Protein AF-A0A2V8VR71-F1 (afdb_monomer_lite)

Radius of gyration: 12.16 Å; chains: 1; bounding box: 34×18×28 Å

Foldseek 3Di:
DWAFPDDDPFWTKIKDLDFDDAQDWDWDADPVVRDTFIWGFNDWADDDDSIIITITTTPDDPDDDDDDD

pLDDT: mean 80.45, std 14.83, range [38.22, 93.62]

Structure (mmCIF, N/CA/C/O backbone):
data_AF-A0A2V8VR71-F1
#
_entry.id   AF-A0A2V8VR71-F1
#
loop_
_atom_site.group_PDB
_atom_site.id
_atom_site.type_symbol
_atom_site.label_atom_id
_atom_site.label_alt_id
_atom_site.label_comp_id
_atom_site.label_asym_id
_atom_site.label_entity_id
_atom_site.label_seq_id
_atom_site.pdbx_PDB_ins_code
_atom_site.Cartn_x
_atom_site.Cartn_y
_atom_site.Cartn_z
_atom_site.occupancy
_atom_site.B_iso_or_equiv
_atom_site.auth_seq_id
_atom_site.auth_comp_id
_atom_site.auth_asym_id
_atom_site.auth_atom_id
_atom_site.pdbx_PDB_model_num
ATOM 1 N N . MET A 1 1 ? 4.697 6.425 7.496 1.00 72.75 1 MET A N 1
ATOM 2 C CA . MET A 1 1 ? 5.577 5.236 7.509 1.00 72.75 1 MET A CA 1
ATOM 3 C C . MET A 1 1 ? 4.761 4.033 7.042 1.00 72.75 1 MET A C 1
ATOM 5 O O . MET A 1 1 ? 3.558 4.000 7.293 1.00 72.75 1 MET A O 1
ATOM 9 N N . ALA A 1 2 ? 5.364 3.090 6.325 1.00 82.56 2 ALA A N 1
ATOM 10 C CA . ALA A 1 2 ? 4.725 1.829 5.955 1.00 82.56 2 ALA A CA 1
ATOM 11 C C . ALA A 1 2 ? 5.723 0.697 6.201 1.00 82.56 2 ALA A C 1
ATOM 13 O O . ALA A 1 2 ? 6.898 0.849 5.878 1.00 82.56 2 ALA A O 1
ATOM 14 N N . VAL A 1 3 ? 5.266 -0.401 6.798 1.00 85.31 3 VAL A N 1
ATOM 15 C CA . VAL A 1 3 ? 6.103 -1.561 7.122 1.00 85.31 3 VAL A CA 1
ATOM 16 C C . VAL A 1 3 ? 5.682 -2.712 6.228 1.00 85.31 3 VAL A C 1
ATOM 18 O O . VAL A 1 3 ? 4.510 -3.080 6.217 1.00 85.31 3 VAL A O 1
ATOM 21 N N . ALA A 1 4 ? 6.616 -3.274 5.465 1.00 85.06 4 ALA A N 1
ATOM 22 C CA . ALA A 1 4 ? 6.353 -4.482 4.695 1.00 85.06 4 ALA A CA 1
ATOM 23 C C . ALA A 1 4 ? 6.293 -5.687 5.643 1.00 85.06 4 ALA A C 1
ATOM 25 O O . ALA A 1 4 ? 7.256 -5.980 6.344 1.00 85.06 4 ALA A O 1
ATOM 26 N N . GLU A 1 5 ? 5.156 -6.377 5.673 1.00 84.06 5 GLU A N 1
ATOM 27 C CA . GLU A 1 5 ? 4.943 -7.555 6.522 1.00 84.06 5 GLU A CA 1
ATOM 28 C C . GLU A 1 5 ? 5.135 -8.869 5.760 1.00 84.06 5 GLU A C 1
ATOM 30 O O . GLU A 1 5 ? 5.457 -9.896 6.351 1.00 84.06 5 GLU A O 1
ATOM 35 N N . ASN A 1 6 ? 4.897 -8.863 4.447 1.00 81.44 6 ASN A N 1
ATOM 36 C CA . ASN A 1 6 ? 5.047 -10.042 3.602 1.00 81.44 6 ASN A CA 1
ATOM 37 C C . ASN A 1 6 ? 5.554 -9.615 2.226 1.00 81.44 6 ASN A C 1
ATOM 39 O O . ASN A 1 6 ? 4.936 -8.764 1.592 1.00 81.44 6 ASN A O 1
ATOM 43 N N . ILE A 1 7 ? 6.672 -10.185 1.782 1.00 79.75 7 ILE A N 1
ATOM 44 C CA . ILE A 1 7 ? 7.296 -9.877 0.495 1.00 79.75 7 ILE A CA 1
ATOM 45 C C . ILE A 1 7 ? 7.382 -11.178 -0.292 1.00 79.75 7 ILE A C 1
ATOM 47 O O . ILE A 1 7 ? 7.952 -12.165 0.172 1.00 79.75 7 ILE A O 1
ATOM 51 N N . SER A 1 8 ? 6.821 -11.173 -1.493 1.00 78.50 8 SER A N 1
ATOM 52 C CA . SER A 1 8 ? 6.896 -12.285 -2.432 1.00 78.50 8 SER A CA 1
ATOM 53 C C . SER A 1 8 ? 7.286 -11.776 -3.816 1.00 78.50 8 SE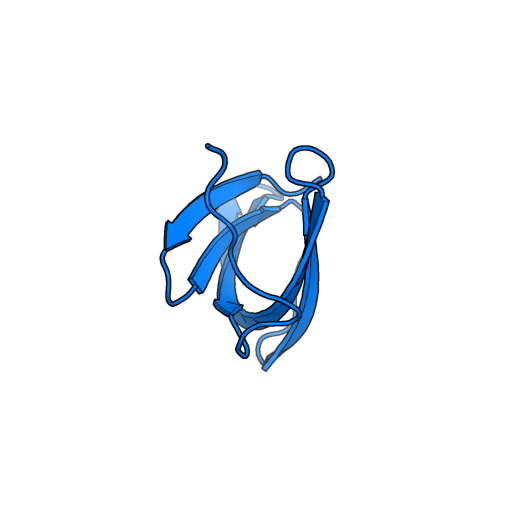R A C 1
ATOM 55 O O . SER A 1 8 ? 7.167 -10.588 -4.110 1.00 78.50 8 SER A O 1
ATOM 57 N N . ALA A 1 9 ? 7.670 -12.689 -4.708 1.00 71.81 9 ALA A N 1
ATOM 58 C CA . ALA A 1 9 ? 7.964 -12.346 -6.100 1.00 71.81 9 ALA A CA 1
ATOM 59 C C . ALA A 1 9 ? 6.758 -11.752 -6.860 1.00 71.81 9 ALA A C 1
ATOM 61 O O . ALA A 1 9 ? 6.940 -11.149 -7.910 1.00 71.81 9 ALA A O 1
ATOM 62 N N . ARG A 1 10 ? 5.528 -11.949 -6.360 1.00 77.50 10 ARG A N 1
ATOM 63 C CA . ARG A 1 10 ? 4.283 -11.517 -7.019 1.00 77.50 10 ARG A CA 1
ATOM 64 C C . ARG A 1 10 ? 3.654 -10.277 -6.378 1.00 77.50 10 ARG A C 1
ATOM 66 O O . ARG A 1 10 ? 2.811 -9.636 -6.991 1.00 77.50 10 ARG A O 1
ATOM 73 N N . GLY A 1 11 ? 4.042 -9.931 -5.154 1.00 84.75 11 GLY A N 1
ATOM 74 C CA . GLY A 1 11 ? 3.374 -8.877 -4.401 1.00 84.75 11 GLY A CA 1
ATOM 75 C C . GLY A 1 11 ? 3.908 -8.697 -2.988 1.00 84.75 11 GLY A C 1
ATOM 76 O O . GLY A 1 11 ? 4.662 -9.529 -2.476 1.00 84.75 11 GLY A O 1
ATOM 77 N N . ILE A 1 12 ? 3.492 -7.598 -2.367 1.00 89.31 12 ILE A N 1
ATOM 78 C CA . ILE A 1 12 ? 3.912 -7.155 -1.042 1.00 89.31 12 ILE A CA 1
ATOM 79 C C . ILE A 1 12 ? 2.674 -6.805 -0.216 1.00 89.31 12 ILE A C 1
ATOM 81 O O . ILE A 1 12 ? 1.772 -6.123 -0.694 1.00 89.31 12 ILE A O 1
ATOM 85 N N . ARG A 1 13 ? 2.637 -7.222 1.049 1.00 90.44 13 ARG A N 1
ATOM 86 C CA . ARG A 1 13 ? 1.688 -6.693 2.033 1.00 90.44 13 ARG A CA 1
ATOM 87 C C . ARG A 1 13 ? 2.383 -5.648 2.885 1.00 90.44 13 ARG A C 1
ATOM 89 O O . ARG A 1 13 ? 3.414 -5.947 3.486 1.00 90.44 13 ARG A O 1
ATOM 96 N N . VAL A 1 14 ? 1.800 -4.458 2.977 1.00 90.31 14 VAL A N 1
ATOM 97 C CA . VAL A 1 14 ? 2.301 -3.384 3.838 1.00 90.31 14 VAL A CA 1
ATOM 98 C C . VAL A 1 14 ? 1.274 -3.002 4.897 1.00 90.31 14 VAL A C 1
ATOM 100 O O . VAL A 1 14 ? 0.079 -2.9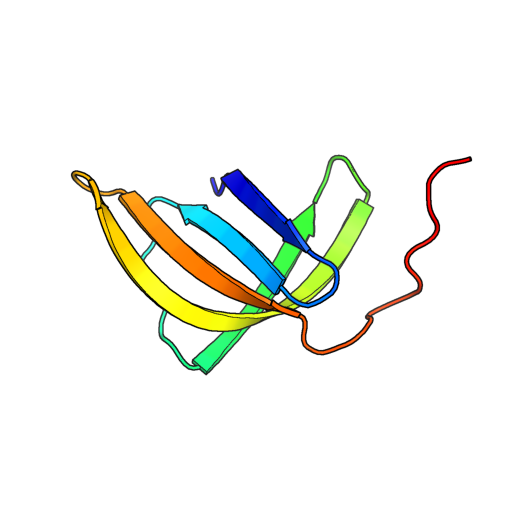26 4.619 1.00 90.31 14 VAL A O 1
ATOM 103 N N . ALA A 1 15 ? 1.744 -2.742 6.110 1.00 90.50 15 ALA A N 1
ATOM 104 C CA . ALA A 1 15 ? 0.981 -2.104 7.169 1.00 90.50 15 ALA A CA 1
ATOM 105 C C . ALA A 1 15 ? 1.271 -0.600 7.154 1.00 90.50 15 ALA A C 1
ATOM 107 O O . ALA A 1 15 ? 2.427 -0.176 7.208 1.00 90.50 15 ALA A O 1
ATOM 108 N N . THR A 1 16 ? 0.233 0.222 7.065 1.00 90.25 16 THR A N 1
ATOM 109 C CA . THR A 1 16 ? 0.359 1.681 7.008 1.00 90.25 16 THR A CA 1
ATOM 110 C C . THR A 1 16 ? -0.815 2.365 7.693 1.00 90.25 16 THR A C 1
ATOM 112 O O . THR A 1 16 ? -1.885 1.787 7.853 1.00 90.25 16 THR A O 1
ATOM 115 N N . GLU A 1 17 ? -0.618 3.605 8.123 1.00 91.62 17 GLU A N 1
ATOM 116 C CA . GLU A 1 17 ? -1.671 4.418 8.742 1.00 91.62 17 GLU A CA 1
ATOM 117 C C . GLU A 1 17 ? -2.509 5.176 7.700 1.00 91.62 17 GLU A C 1
ATOM 119 O O . GLU A 1 17 ? -3.565 5.720 8.018 1.00 91.62 17 GLU A O 1
ATOM 124 N N . HIS A 1 18 ? -2.061 5.184 6.439 1.00 87.75 18 HIS A N 1
ATOM 125 C CA . HIS A 1 18 ? -2.767 5.818 5.330 1.00 87.75 18 HIS A CA 1
ATOM 126 C C . HIS A 1 18 ? -3.770 4.875 4.664 1.00 87.75 18 HIS A C 1
ATOM 128 O O . HIS A 1 18 ? -3.528 3.682 4.496 1.00 87.75 18 HIS A O 1
ATOM 134 N N . VAL A 1 19 ? -4.895 5.439 4.231 1.00 88.44 19 VAL A N 1
ATOM 135 C CA . VAL A 1 19 ? -5.867 4.726 3.402 1.00 88.44 19 VAL A CA 1
ATOM 136 C C . VAL A 1 19 ? -5.442 4.835 1.947 1.00 88.44 19 VAL A C 1
ATOM 138 O O . VAL A 1 19 ? -5.148 5.928 1.468 1.00 88.44 19 VAL A O 1
ATOM 141 N N . TRP A 1 20 ? -5.450 3.704 1.247 1.00 90.12 20 TRP A N 1
ATOM 142 C CA . TRP A 1 20 ? -5.119 3.633 -0.169 1.00 90.12 20 TRP A CA 1
ATOM 143 C C . TRP A 1 20 ? -6.325 3.182 -0.981 1.00 90.12 20 TRP A C 1
ATOM 145 O O . TRP A 1 20 ? -7.053 2.268 -0.588 1.00 90.12 20 TRP A O 1
ATOM 155 N N . SER A 1 21 ? -6.518 3.815 -2.134 1.00 92.12 21 SER A N 1
ATOM 156 C CA . SER A 1 21 ? -7.566 3.434 -3.073 1.00 92.12 21 SER A CA 1
ATOM 157 C C . SER A 1 21 ? -7.171 2.166 -3.824 1.00 92.12 21 SER A C 1
ATOM 159 O O . SER A 1 21 ? -6.087 2.075 -4.402 1.00 92.12 21 SER A O 1
ATOM 161 N N . VAL A 1 22 ? -8.068 1.181 -3.835 1.00 93.06 22 VAL A N 1
ATOM 162 C CA . VAL A 1 22 ? -7.887 -0.046 -4.618 1.00 93.06 22 VAL A CA 1
ATOM 163 C C . VAL A 1 22 ? -7.820 0.302 -6.105 1.00 93.06 22 VAL A C 1
ATOM 165 O O . VAL A 1 22 ? -8.611 1.096 -6.609 1.00 93.06 22 VAL A O 1
ATOM 168 N N . GLY A 1 23 ? -6.859 -0.290 -6.806 1.00 91.25 23 GLY A N 1
ATOM 169 C CA . GLY A 1 23 ? -6.581 -0.053 -8.216 1.00 91.25 23 GLY A CA 1
ATOM 170 C C . GLY A 1 23 ? -5.570 1.060 -8.489 1.00 91.25 23 GLY A C 1
ATOM 171 O O . GLY A 1 23 ? -5.074 1.117 -9.613 1.00 91.25 23 GLY A O 1
ATOM 172 N N . SER A 1 24 ? -5.228 1.894 -7.500 1.00 91.19 24 SER A N 1
ATOM 173 C CA . SER A 1 24 ? -4.206 2.934 -7.650 1.00 91.19 24 SER A CA 1
ATOM 174 C C . SER A 1 24 ? -2.805 2.343 -7.811 1.00 91.19 24 SER A C 1
ATOM 176 O O . SER A 1 24 ? -2.478 1.322 -7.201 1.00 91.19 24 SER A O 1
ATOM 178 N N . ILE A 1 25 ? -1.978 3.012 -8.618 1.00 89.94 25 ILE A N 1
ATOM 179 C CA . ILE A 1 25 ? -0.551 2.713 -8.762 1.00 89.94 25 ILE A CA 1
ATOM 180 C C . ILE A 1 25 ? 0.222 3.505 -7.711 1.00 89.94 25 ILE A C 1
ATOM 182 O O . ILE A 1 25 ? -0.004 4.702 -7.530 1.00 89.94 25 ILE A O 1
ATOM 186 N N . VAL A 1 26 ? 1.115 2.821 -7.007 1.00 88.06 26 VAL A N 1
ATOM 187 C CA . VAL A 1 26 ? 1.963 3.378 -5.958 1.00 88.06 26 VAL A CA 1
ATOM 188 C C . VAL A 1 26 ? 3.417 3.047 -6.247 1.00 88.06 26 VAL A C 1
ATOM 190 O O . VAL A 1 26 ? 3.734 1.964 -6.739 1.00 88.06 26 VAL A O 1
ATOM 193 N N . LEU A 1 27 ? 4.309 3.974 -5.908 1.00 87.12 27 LEU A N 1
ATOM 194 C CA . LEU A 1 27 ? 5.744 3.747 -5.983 1.00 87.12 27 LEU A CA 1
ATOM 195 C C . LEU A 1 27 ? 6.237 3.227 -4.632 1.00 87.12 27 LEU A C 1
ATOM 197 O O . LEU A 1 27 ? 6.272 3.956 -3.640 1.00 87.12 27 LEU A O 1
ATOM 201 N N . LEU A 1 28 ? 6.638 1.963 -4.594 1.00 81.75 28 LEU A N 1
ATOM 202 C CA . LEU A 1 28 ? 7.377 1.392 -3.480 1.00 81.75 28 LEU 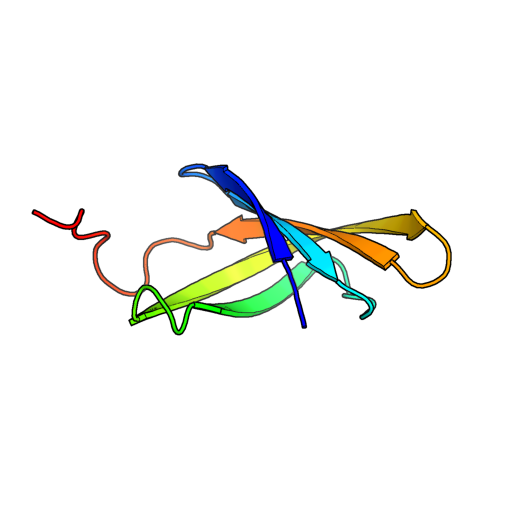A CA 1
ATOM 203 C C . LEU A 1 28 ? 8.816 1.871 -3.555 1.00 81.75 28 LEU A C 1
ATOM 205 O O . LEU A 1 28 ? 9.507 1.616 -4.535 1.00 81.75 28 LEU A O 1
ATOM 209 N N . THR A 1 29 ? 9.261 2.544 -2.501 1.00 82.62 29 THR A N 1
ATOM 210 C CA . THR A 1 29 ? 10.662 2.916 -2.322 1.00 82.62 29 THR A CA 1
ATOM 211 C C . THR A 1 29 ? 11.183 2.274 -1.046 1.00 82.62 29 THR A C 1
ATOM 213 O O . THR A 1 29 ? 10.618 2.497 0.023 1.00 82.62 29 THR A O 1
ATOM 216 N N . SER A 1 30 ? 12.250 1.485 -1.152 1.00 77.06 30 SER A N 1
ATOM 217 C CA . SER A 1 30 ? 12.989 0.965 -0.001 1.00 77.06 30 SER A CA 1
ATOM 218 C C . SER A 1 30 ? 14.336 1.681 0.078 1.00 77.06 30 SER A C 1
ATOM 220 O O . SER A 1 30 ? 15.206 1.395 -0.745 1.00 77.06 30 SER A O 1
ATOM 222 N N . PRO A 1 31 ? 14.534 2.601 1.041 1.00 76.81 31 PRO A N 1
ATOM 223 C CA . PRO A 1 31 ? 15.820 3.269 1.236 1.00 76.81 31 PRO A CA 1
ATOM 224 C C . PRO A 1 31 ? 16.938 2.286 1.593 1.00 76.81 31 PRO A C 1
ATOM 226 O O . PRO A 1 31 ? 18.069 2.462 1.160 1.00 76.81 31 PRO A O 1
ATOM 229 N N . GLU A 1 32 ? 16.608 1.238 2.352 1.00 75.56 32 GLU A N 1
ATOM 230 C CA . GLU A 1 32 ? 17.566 0.227 2.815 1.00 75.56 32 GLU A CA 1
ATOM 231 C C . GLU A 1 32 ? 18.104 -0.633 1.669 1.00 75.56 32 GLU A C 1
ATOM 233 O O . GLU A 1 32 ? 19.263 -1.037 1.688 1.00 75.56 32 GLU A O 1
ATOM 238 N N . LEU A 1 33 ? 17.271 -0.895 0.659 1.00 69.50 33 LEU A N 1
ATOM 239 C CA . LEU A 1 33 ? 17.627 -1.735 -0.486 1.00 69.50 33 LEU A CA 1
ATOM 240 C C . LEU A 1 33 ? 17.895 -0.927 -1.766 1.00 69.50 33 LEU A C 1
ATOM 242 O O . LEU A 1 33 ? 18.256 -1.507 -2.785 1.00 69.50 33 LEU A O 1
ATOM 246 N N . GLY A 1 34 ? 17.692 0.394 -1.743 1.00 75.62 34 GLY A N 1
ATOM 247 C CA . GLY A 1 34 ? 17.782 1.254 -2.929 1.00 75.62 34 GLY A CA 1
ATOM 248 C C . GLY A 1 34 ? 16.770 0.901 -4.027 1.00 75.62 34 GLY A C 1
ATOM 249 O O . GLY A 1 34 ? 17.023 1.149 -5.205 1.00 75.62 34 GLY A O 1
ATOM 250 N N . ILE A 1 35 ? 15.644 0.280 -3.663 1.00 70.94 35 ILE A N 1
ATOM 251 C CA . I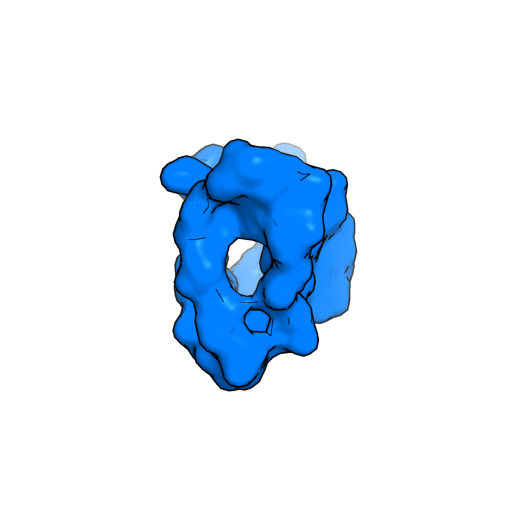LE A 1 35 ? 14.659 -0.240 -4.621 1.00 70.94 35 ILE A CA 1
ATOM 252 C C . ILE A 1 35 ? 13.579 0.804 -4.871 1.00 70.94 35 ILE A C 1
ATOM 254 O O . ILE A 1 35 ? 13.011 1.337 -3.918 1.00 70.94 35 ILE A O 1
ATOM 258 N N . HIS A 1 36 ? 13.236 1.004 -6.144 1.00 80.81 36 HIS A N 1
ATOM 259 C CA . HIS A 1 36 ? 12.050 1.732 -6.585 1.00 80.81 36 HIS A CA 1
ATOM 260 C C . HIS A 1 36 ? 11.232 0.835 -7.517 1.00 80.81 36 HIS A C 1
ATOM 262 O O . HIS A 1 36 ? 11.725 0.424 -8.563 1.00 80.81 36 HIS A O 1
ATOM 268 N N . SER A 1 37 ? 9.998 0.503 -7.143 1.00 78.94 37 SER A N 1
ATOM 269 C CA . SER A 1 37 ? 9.142 -0.392 -7.927 1.00 78.94 37 SER A CA 1
ATOM 270 C C . SER A 1 37 ? 7.699 0.090 -7.928 1.00 78.94 37 SER A C 1
ATOM 272 O O . SER A 1 37 ? 7.191 0.550 -6.907 1.00 78.94 37 SER A O 1
ATOM 274 N N . GLU A 1 38 ? 7.031 -0.008 -9.071 1.00 87.56 38 GLU A N 1
ATOM 275 C CA . GLU A 1 38 ? 5.610 0.298 -9.173 1.00 87.56 38 GLU A CA 1
ATOM 276 C C . GLU A 1 38 ? 4.778 -0.910 -8.748 1.00 87.56 38 GLU A C 1
ATOM 278 O O . GLU A 1 38 ? 4.994 -2.045 -9.182 1.00 87.56 38 GLU A O 1
ATOM 283 N N . ALA A 1 39 ? 3.792 -0.658 -7.896 1.00 88.81 39 ALA A N 1
ATOM 284 C CA . ALA A 1 39 ? 2.826 -1.660 -7.500 1.00 88.81 39 ALA A CA 1
ATOM 285 C C . ALA A 1 39 ? 1.407 -1.128 -7.574 1.00 88.81 39 ALA A C 1
ATOM 287 O O . ALA A 1 39 ? 1.143 0.061 -7.409 1.00 88.81 39 ALA A O 1
ATOM 288 N N . ARG A 1 40 ? 0.473 -2.041 -7.792 1.00 92.38 40 ARG A N 1
ATOM 289 C CA . ARG A 1 40 ? -0.950 -1.759 -7.798 1.00 92.38 40 ARG A CA 1
ATOM 290 C C . ARG A 1 40 ? -1.557 -2.161 -6.469 1.00 92.38 40 ARG A C 1
ATOM 292 O O . ARG A 1 40 ? -1.343 -3.273 -5.993 1.00 92.38 40 ARG A O 1
ATOM 299 N N . VAL A 1 41 ? -2.368 -1.283 -5.896 1.00 93.31 41 VAL A N 1
ATOM 300 C CA . VAL A 1 41 ? -3.153 -1.614 -4.706 1.00 93.31 41 VAL A CA 1
ATOM 301 C C . VAL A 1 41 ? -4.242 -2.610 -5.094 1.00 93.31 41 VAL A C 1
ATOM 303 O O . VAL A 1 41 ? -5.163 -2.265 -5.831 1.00 93.31 41 VAL A O 1
ATOM 306 N N . VAL A 1 42 ? -4.158 -3.840 -4.595 1.00 93.62 42 VAL A N 1
ATOM 307 C CA . VAL A 1 42 ? -5.168 -4.886 -4.833 1.00 93.62 42 VAL A CA 1
ATOM 308 C C . VAL A 1 42 ? -6.209 -4.957 -3.719 1.00 93.62 42 VAL A C 1
ATOM 310 O O . VAL A 1 42 ? -7.349 -5.333 -3.972 1.00 93.62 42 VAL A O 1
ATOM 313 N N . TYR A 1 43 ? -5.858 -4.540 -2.501 1.00 93.62 43 TYR A N 1
ATOM 314 C CA . TYR A 1 43 ? -6.810 -4.347 -1.408 1.00 93.62 43 TYR A CA 1
ATOM 315 C C . TYR A 1 43 ? -6.267 -3.357 -0.373 1.00 93.62 43 TYR A C 1
ATOM 317 O O . TYR A 1 43 ? -5.056 -3.203 -0.222 1.00 93.62 43 TYR A O 1
ATOM 325 N N . CYS A 1 44 ? -7.166 -2.725 0.380 1.00 91.81 44 CYS A N 1
ATOM 326 C CA . CYS A 1 44 ? -6.837 -1.916 1.551 1.00 91.81 44 CYS A CA 1
ATOM 327 C C . CYS A 1 44 ? -7.855 -2.219 2.653 1.00 91.81 44 CYS A C 1
ATOM 329 O O . CYS A 1 44 ? -9.036 -1.905 2.518 1.00 91.81 44 CYS A O 1
ATOM 331 N N . GLN A 1 45 ? -7.406 -2.849 3.736 1.00 92.12 45 GLN A N 1
ATOM 332 C CA . GLN A 1 45 ? -8.263 -3.300 4.828 1.00 92.12 45 GLN A CA 1
ATOM 333 C C . GLN A 1 45 ? -7.785 -2.728 6.157 1.00 92.12 45 GLN A C 1
ATOM 335 O O . GLN A 1 45 ? -6.607 -2.797 6.487 1.00 92.12 45 GLN A O 1
ATOM 340 N N . ARG A 1 46 ? -8.707 -2.204 6.966 1.00 90.19 46 ARG A N 1
ATOM 341 C CA . ARG A 1 46 ? -8.398 -1.768 8.330 1.00 90.19 46 ARG A CA 1
ATOM 342 C C . ARG A 1 46 ? -8.163 -2.980 9.235 1.00 90.19 46 ARG A C 1
ATOM 344 O O . ARG A 1 46 ? -9.025 -3.849 9.317 1.00 90.19 46 ARG A O 1
ATOM 351 N N . VAL A 1 47 ? -7.021 -3.012 9.919 1.00 88.31 47 VAL A N 1
ATOM 352 C CA . VAL A 1 47 ? -6.639 -4.090 10.852 1.00 88.31 47 VA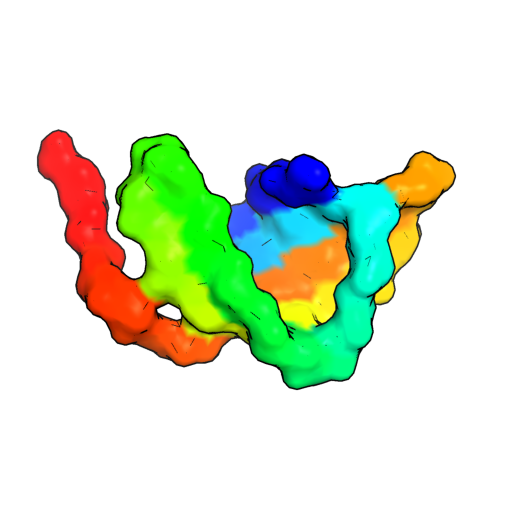L A CA 1
ATOM 353 C C . VAL A 1 47 ? -6.699 -3.655 12.314 1.00 88.31 47 VAL A C 1
ATOM 355 O O . VAL A 1 47 ? -7.101 -4.440 13.162 1.00 88.31 47 VAL A O 1
ATOM 358 N N . GLU A 1 48 ? -6.388 -2.391 12.616 1.00 87.00 48 GLU A N 1
ATOM 359 C CA . GLU A 1 48 ? -6.487 -1.829 13.971 1.00 87.00 48 GLU A CA 1
ATOM 360 C C . GLU A 1 48 ? -7.004 -0.380 13.932 1.00 87.00 48 GLU A C 1
ATOM 362 O O . GLU A 1 48 ? -7.350 0.175 12.879 1.00 87.00 48 GLU A O 1
ATOM 367 N N . LYS A 1 49 ? -7.083 0.276 15.097 1.00 83.44 49 LYS A N 1
ATOM 368 C CA . LYS A 1 49 ? -7.376 1.711 15.172 1.00 83.44 49 LYS A CA 1
ATOM 369 C C . LYS A 1 49 ? -6.276 2.483 14.433 1.00 83.44 49 LYS A C 1
ATOM 371 O O . LYS A 1 49 ? -5.174 2.610 14.943 1.00 83.44 49 LYS A O 1
ATOM 376 N N . GLN A 1 50 ? -6.621 3.007 13.254 1.00 81.31 50 GLN A N 1
ATOM 377 C CA . GLN A 1 50 ? -5.739 3.786 12.371 1.00 81.31 50 GLN A CA 1
ATOM 378 C C . GLN A 1 50 ? -4.605 2.990 11.707 1.00 81.31 50 GLN A C 1
ATOM 380 O O . GLN A 1 50 ? -3.656 3.592 11.228 1.00 81.31 50 GLN A O 1
ATOM 385 N N . LYS A 1 51 ? -4.710 1.658 11.618 1.00 89.88 51 LYS A N 1
ATOM 386 C CA . LYS A 1 51 ? -3.784 0.847 10.814 1.00 89.88 51 LYS A CA 1
ATOM 387 C C . LYS A 1 51 ? -4.525 0.081 9.735 1.00 89.88 51 LYS A C 1
ATOM 389 O O . LYS A 1 51 ? -5.566 -0.531 9.997 1.00 89.88 51 LYS A O 1
ATOM 394 N N . TYR A 1 52 ? -3.946 0.080 8.546 1.00 92.12 52 TYR A N 1
ATOM 395 C CA . TYR A 1 52 ? -4.451 -0.568 7.352 1.00 92.12 52 TYR A CA 1
ATOM 396 C C . TYR A 1 52 ? -3.414 -1.555 6.828 1.00 92.12 52 TYR A C 1
ATOM 398 O O . TYR A 1 52 ? -2.240 -1.219 6.682 1.00 92.12 52 TYR A O 1
ATOM 406 N N . ALA A 1 53 ? -3.862 -2.770 6.537 1.00 92.69 53 ALA A N 1
ATOM 407 C CA . ALA A 1 53 ? -3.136 -3.724 5.726 1.00 92.69 53 ALA A CA 1
ATOM 408 C C . ALA 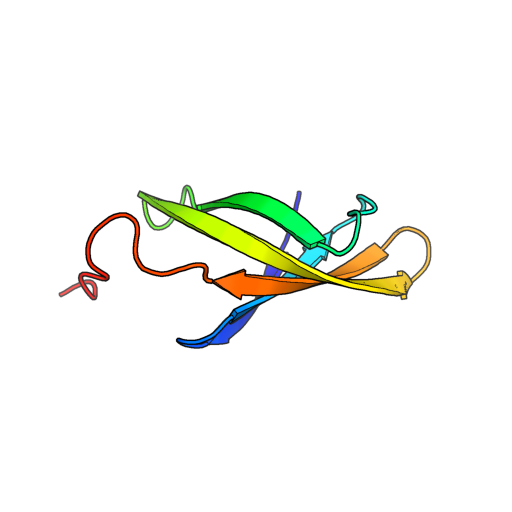A 1 53 ? -3.489 -3.478 4.260 1.00 92.69 53 ALA A C 1
ATOM 410 O O . ALA A 1 53 ? -4.653 -3.554 3.860 1.00 92.69 53 ALA A O 1
ATOM 411 N N . VAL A 1 54 ? -2.472 -3.193 3.463 1.00 93.12 54 VAL A N 1
ATOM 412 C CA . VAL A 1 54 ? -2.595 -2.896 2.042 1.00 93.12 54 VAL A CA 1
ATOM 413 C C . VAL A 1 54 ? -1.875 -3.985 1.270 1.00 93.12 54 VAL A C 1
ATOM 415 O O . VAL A 1 54 ? -0.696 -4.255 1.506 1.00 93.12 54 VAL A O 1
ATOM 418 N N . GLY A 1 55 ? -2.603 -4.636 0.372 1.00 92.50 55 GLY A N 1
ATOM 419 C CA . GLY A 1 55 ? -2.036 -5.576 -0.580 1.00 92.50 55 GLY A CA 1
ATOM 420 C C . GLY A 1 55 ? -1.567 -4.838 -1.815 1.00 92.50 55 GLY A C 1
ATOM 421 O O . GLY A 1 55 ? -2.338 -4.093 -2.421 1.00 92.50 55 GLY A O 1
ATOM 422 N N . LEU A 1 56 ? -0.320 -5.071 -2.193 1.00 91.62 56 LEU A N 1
ATOM 423 C CA . LEU A 1 56 ? 0.323 -4.499 -3.360 1.00 91.62 56 LEU A CA 1
ATOM 424 C C . LEU A 1 56 ? 0.729 -5.629 -4.306 1.00 91.62 56 LEU A C 1
ATOM 426 O O . LEU A 1 56 ? 1.414 -6.566 -3.904 1.00 91.62 56 LEU A O 1
ATOM 430 N N . GLU A 1 57 ? 0.317 -5.543 -5.561 1.00 90.50 57 GLU A N 1
ATOM 431 C CA . GLU A 1 57 ? 0.768 -6.425 -6.636 1.00 90.50 57 GLU A CA 1
ATOM 432 C C . GLU A 1 57 ? 1.855 -5.708 -7.434 1.00 90.50 57 GLU A C 1
ATOM 434 O O . GLU A 1 57 ? 1.649 -4.582 -7.884 1.00 90.50 57 GLU A O 1
ATOM 439 N N . LEU A 1 58 ? 3.024 -6.333 -7.581 1.00 85.88 58 LEU A N 1
ATOM 440 C CA . LEU A 1 58 ? 4.153 -5.725 -8.287 1.00 85.88 58 LEU A CA 1
ATOM 441 C C . LEU A 1 58 ? 3.852 -5.694 -9.789 1.00 85.88 58 LEU A C 1
ATOM 443 O O . LEU A 1 58 ? 3.676 -6.742 -10.413 1.00 85.88 58 LEU A O 1
ATOM 447 N N . VAL A 1 59 ? 3.829 -4.503 -10.390 1.00 80.50 59 VAL A N 1
ATOM 448 C CA . VAL A 1 59 ? 3.521 -4.320 -11.816 1.00 80.50 59 VAL A CA 1
ATOM 449 C C . VAL A 1 59 ? 4.815 -4.451 -12.631 1.00 80.50 59 VAL A C 1
ATOM 451 O O . VAL A 1 59 ? 5.201 -3.547 -13.351 1.00 80.50 59 VAL A O 1
ATOM 454 N N . SER A 1 60 ? 5.488 -5.605 -12.527 1.00 65.06 60 SER A N 1
ATOM 455 C CA . SER A 1 60 ? 6.686 -5.978 -13.317 1.00 65.06 60 SER A CA 1
ATOM 456 C C . SER A 1 60 ? 7.914 -5.036 -13.171 1.00 65.06 60 SER A C 1
ATOM 458 O O . SER A 1 60 ? 7.824 -3.947 -12.611 1.00 65.06 60 SER A O 1
ATOM 460 N N . PRO A 1 61 ? 9.136 -5.477 -13.536 1.00 53.28 61 PRO A N 1
ATOM 461 C CA . PRO A 1 61 ? 10.340 -4.999 -12.867 1.00 53.28 61 PRO A CA 1
ATOM 462 C C . PRO A 1 61 ? 10.852 -3.684 -13.458 1.00 53.28 61 PRO A C 1
ATOM 464 O O . PRO A 1 61 ? 11.515 -3.658 -14.495 1.00 53.28 61 PRO A O 1
ATOM 467 N N . GLY A 1 62 ? 10.647 -2.589 -12.731 1.00 51.00 62 GLY A N 1
ATOM 468 C CA . GLY A 1 62 ? 11.535 -1.436 -12.817 1.00 51.00 62 GLY A CA 1
ATOM 469 C C . GLY A 1 62 ? 12.930 -1.835 -12.328 1.00 51.00 62 GLY A C 1
ATOM 470 O O . GLY A 1 62 ? 13.211 -1.727 -11.145 1.00 51.00 62 GLY A O 1
ATOM 471 N N . LYS A 1 63 ? 13.774 -2.312 -13.254 1.00 42.06 63 LYS A N 1
ATOM 472 C CA . LYS A 1 63 ? 15.202 -2.649 -13.097 1.00 42.06 63 LYS A CA 1
ATOM 473 C C . LYS A 1 63 ? 15.498 -3.809 -12.124 1.00 42.06 63 LYS A C 1
ATOM 475 O O . LYS A 1 63 ? 15.485 -3.661 -10.913 1.00 42.06 63 LYS A O 1
ATOM 480 N N . GLU A 1 64 ? 15.766 -4.966 -12.728 1.00 46.84 64 GLU A N 1
ATOM 481 C CA . GLU A 1 64 ? 16.520 -6.127 -12.229 1.00 46.84 64 GLU A CA 1
ATOM 482 C C . GLU A 1 64 ? 16.724 -6.240 -10.707 1.00 46.84 64 GLU A C 1
ATOM 484 O O . GLU A 1 64 ? 17.550 -5.563 -10.095 1.00 46.84 64 GLU A O 1
ATOM 489 N N . TRP A 1 65 ? 16.000 -7.191 -10.117 1.00 59.38 65 TRP A N 1
ATOM 490 C CA . TRP A 1 65 ? 16.305 -7.780 -8.819 1.00 59.38 65 TRP A CA 1
ATOM 491 C C . TRP A 1 65 ? 17.712 -8.400 -8.858 1.00 59.38 65 TRP A C 1
ATOM 493 O O . TRP A 1 65 ? 17.877 -9.586 -9.142 1.00 59.38 65 TRP A O 1
ATOM 503 N N . SER A 1 66 ? 18.745 -7.613 -8.578 1.00 45.72 66 SER A N 1
ATOM 504 C CA . SER A 1 66 ? 20.056 -8.156 -8.239 1.00 45.72 66 SER A CA 1
ATOM 505 C C . SER A 1 66 ? 20.027 -8.504 -6.761 1.00 45.72 66 SER A C 1
ATOM 507 O O . SER A 1 66 ? 20.042 -7.628 -5.898 1.00 45.72 66 SER A O 1
ATOM 509 N N . LYS A 1 67 ? 19.940 -9.806 -6.470 1.00 38.22 67 LYS A N 1
ATOM 510 C CA . LYS A 1 67 ? 20.239 -10.341 -5.137 1.00 38.22 67 LYS A CA 1
ATOM 511 C C . LYS A 1 67 ? 21.563 -9.725 -4.653 1.00 38.22 67 LYS A C 1
ATOM 513 O O . LYS A 1 67 ? 22.506 -9.702 -5.447 1.00 38.22 67 LYS A O 1
ATOM 518 N N . PRO A 1 68 ? 21.665 -9.249 -3.400 1.00 44.38 68 PRO A N 1
ATOM 519 C CA . PRO A 1 68 ? 22.968 -8.914 -2.848 1.00 44.38 68 PRO A CA 1
ATOM 520 C C . PRO A 1 68 ? 23.833 -10.185 -2.855 1.00 44.38 68 PRO A C 1
ATOM 522 O O . PRO A 1 68 ? 23.366 -11.250 -2.439 1.00 44.38 68 PRO A O 1
ATOM 525 N N . ASN A 1 69 ? 25.037 -10.065 -3.420 1.00 38.41 69 ASN A N 1
ATOM 526 C CA . ASN A 1 69 ? 26.128 -11.034 -3.276 1.00 38.41 69 ASN A CA 1
ATOM 527 C C . ASN A 1 69 ? 26.699 -10.950 -1.859 1.00 38.41 69 ASN A C 1
ATOM 529 O O . ASN A 1 69 ? 26.751 -9.813 -1.334 1.00 38.41 69 ASN A O 1
#

Sequence (69 aa):
MAVAENISARGIRVATEHVWSVGSIVLLTSPELGIHSEARVVYCQRVEKQKYAVGLELVSPGKEWSKPN

Secondary structure (DSSP, 8-state):
-EEEEEEETTEEEEEESS---TT-EEEEEETTTTEEEEEEEEEEEEEETTEEEEEEEE-S-SS------